Protein AF-A0A7V5KTE4-F1 (afdb_monomer)

Sequence (84 aa):
MPIFLSRKLWRGQMPVPNTEENRKACLCYQCPTYMPVQGDKGFYCSLDKSDKQMTRKGCLCPNCSVWVQYGLGSVYYCFIGKAK

pLDDT: mean 80.82, std 13.79, range [42.5, 91.31]

Mean predicted aligned error: 8.41 Å

Solvent-accessible surface area (backbone atoms only — not comparable to full-atom values): 5309 Å² total; per-residue (Å²): 138,84,89,81,80,74,84,71,81,74,96,57,53,60,62,46,71,92,42,71,68,50,58,70,45,45,48,46,79,76,13,66,31,43,54,85,64,64,92,65,92,57,60,16,46,50,38,59,42,58,93,66,96,70,60,96,73,50,73,50,45,87,78,16,57,53,33,60,75,51,63,59,89,77,66,58,25,51,75,76,18,41,51,94

Structure (mmCIF, N/CA/C/O backbone):
data_AF-A0A7V5KTE4-F1
#
_entry.id   AF-A0A7V5KTE4-F1
#
loop_
_atom_site.group_PDB
_atom_site.id
_atom_site.type_symbol
_atom_site.label_atom_id
_atom_site.label_alt_id
_atom_site.label_comp_id
_atom_site.label_asym_id
_atom_site.label_entity_id
_atom_site.label_seq_id
_atom_site.pdbx_PDB_ins_code
_atom_site.Cartn_x
_atom_site.Cartn_y
_atom_site.Cartn_z
_atom_site.occupancy
_atom_site.B_iso_or_equiv
_atom_site.auth_seq_id
_atom_site.auth_comp_id
_atom_site.auth_asym_id
_atom_site.auth_atom_id
_atom_site.pdbx_PDB_model_num
ATOM 1 N N . MET A 1 1 ? -37.363 -8.148 24.068 1.00 45.84 1 MET A N 1
ATOM 2 C CA . MET A 1 1 ? -37.104 -9.451 23.411 1.00 45.84 1 MET A CA 1
ATOM 3 C C . MET A 1 1 ? -38.000 -9.546 22.178 1.00 45.84 1 MET A C 1
ATOM 5 O O . MET A 1 1 ? -39.148 -9.156 22.306 1.00 45.84 1 MET A O 1
ATOM 9 N N . PRO A 1 2 ? -37.557 -10.090 21.038 1.00 52.34 2 PRO A N 1
ATOM 10 C CA . PRO A 1 2 ? -36.364 -9.700 20.288 1.00 52.34 2 PRO A CA 1
ATOM 11 C C . PRO A 1 2 ? -36.663 -9.639 18.757 1.00 52.34 2 PRO A C 1
ATOM 13 O O . PRO A 1 2 ? -37.790 -9.835 18.326 1.00 52.34 2 PRO A O 1
ATOM 16 N N . ILE A 1 3 ? -35.622 -9.412 17.945 1.00 49.91 3 ILE A N 1
ATOM 17 C CA . ILE A 1 3 ? -35.527 -9.795 16.518 1.00 49.91 3 ILE A CA 1
ATOM 18 C C . ILE A 1 3 ? -36.379 -8.990 15.514 1.00 49.91 3 ILE A C 1
ATOM 20 O O . ILE A 1 3 ? -37.409 -9.470 15.093 1.00 49.91 3 ILE A O 1
ATOM 24 N N . PHE A 1 4 ? -35.894 -7.853 15.001 1.00 42.50 4 PHE A N 1
ATOM 25 C CA . PHE A 1 4 ? -36.064 -7.470 13.575 1.00 42.50 4 PHE A CA 1
ATOM 26 C C . PHE A 1 4 ? -35.009 -6.426 13.155 1.00 42.50 4 PHE A C 1
ATOM 28 O O . PHE A 1 4 ? -35.258 -5.522 12.361 1.00 42.50 4 PHE A O 1
ATOM 35 N N . LEU A 1 5 ? -33.773 -6.552 13.657 1.00 52.28 5 LEU A N 1
ATOM 36 C CA . LEU A 1 5 ? -32.631 -5.915 12.998 1.00 52.28 5 LEU A CA 1
ATOM 37 C C . LEU A 1 5 ? -32.378 -6.698 11.714 1.00 52.28 5 LEU A C 1
ATOM 39 O O . LEU A 1 5 ? -31.739 -7.751 11.708 1.00 52.28 5 LEU A O 1
ATOM 43 N N . SER A 1 6 ? -33.008 -6.201 10.651 1.00 52.50 6 SER A N 1
ATOM 44 C CA . SER A 1 6 ? -32.868 -6.650 9.277 1.00 52.50 6 SER A CA 1
ATOM 45 C C . SER A 1 6 ? -31.401 -6.940 8.982 1.00 52.50 6 SER A C 1
ATOM 47 O O . SER A 1 6 ? -30.591 -6.032 8.811 1.00 52.50 6 SER A O 1
ATOM 49 N N . ARG A 1 7 ? -31.082 -8.236 8.910 1.00 54.44 7 ARG A N 1
ATOM 50 C CA . ARG A 1 7 ? -29.831 -8.801 8.401 1.00 54.44 7 ARG A CA 1
ATOM 51 C C . ARG A 1 7 ? -29.734 -8.539 6.894 1.00 54.44 7 ARG A C 1
ATOM 53 O O . ARG A 1 7 ? -29.699 -9.467 6.090 1.00 54.44 7 ARG A O 1
ATOM 60 N N . LYS A 1 8 ? -29.751 -7.270 6.486 1.00 50.19 8 LYS A N 1
ATOM 61 C CA . LYS A 1 8 ? -29.431 -6.875 5.118 1.00 50.19 8 LYS A CA 1
ATOM 62 C C . LYS A 1 8 ? -27.918 -6.884 4.980 1.00 50.19 8 LYS A C 1
ATOM 64 O O . LYS A 1 8 ? -27.228 -6.031 5.519 1.00 50.19 8 LYS A O 1
ATOM 69 N N . LEU A 1 9 ? -27.459 -7.934 4.304 1.00 51.69 9 LEU A N 1
ATOM 70 C CA . LEU A 1 9 ? -26.387 -7.923 3.316 1.00 51.69 9 LEU A CA 1
ATOM 71 C C . LEU A 1 9 ? -25.416 -6.737 3.412 1.00 51.69 9 LEU A C 1
ATOM 73 O O . LEU A 1 9 ? -25.644 -5.704 2.795 1.00 51.69 9 LEU A O 1
ATOM 77 N N . TRP A 1 10 ? -24.263 -6.967 4.028 1.00 49.28 10 TRP A N 1
ATOM 78 C CA . TRP A 1 10 ? -23.034 -6.277 3.643 1.00 49.28 10 TRP A CA 1
ATOM 79 C C . TRP A 1 10 ? -21.930 -7.325 3.477 1.00 49.28 10 TRP A C 1
ATOM 81 O O . TRP A 1 10 ? -20.965 -7.380 4.225 1.00 49.28 10 TRP A O 1
ATOM 91 N N . ARG A 1 11 ? -22.102 -8.212 2.485 1.00 52.09 11 ARG A N 1
ATOM 92 C CA . ARG A 1 11 ? -20.986 -8.947 1.858 1.00 52.09 11 ARG A CA 1
ATOM 93 C C . ARG A 1 11 ? -20.324 -8.022 0.829 1.00 52.09 11 ARG A C 1
ATOM 95 O O . ARG A 1 11 ? -20.321 -8.308 -0.360 1.00 52.09 11 ARG A O 1
ATOM 102 N N . GLY A 1 12 ? -19.866 -6.868 1.295 1.00 50.56 12 GLY A N 1
ATOM 103 C CA . GLY A 1 12 ? -19.064 -5.920 0.533 1.00 50.56 12 GLY A CA 1
ATOM 104 C C . GLY A 1 12 ? -17.804 -5.687 1.342 1.00 50.56 12 GLY A C 1
ATOM 105 O O . GLY A 1 12 ? -17.899 -5.401 2.535 1.00 50.56 12 GLY A O 1
ATOM 106 N N . GLN A 1 13 ? -16.646 -5.912 0.737 1.00 56.22 13 GLN A N 1
ATOM 107 C CA . GLN A 1 13 ? -15.365 -5.617 1.364 1.00 56.22 13 GLN A CA 1
ATOM 108 C C . GLN A 1 13 ? -15.382 -4.145 1.793 1.00 56.22 13 GLN A C 1
ATOM 110 O O . GLN A 1 13 ? -15.640 -3.251 0.994 1.00 56.22 13 GLN A O 1
ATOM 115 N N . MET A 1 14 ? -15.202 -3.883 3.086 1.00 63.56 14 MET A N 1
ATOM 116 C CA . MET A 1 14 ? -15.197 -2.509 3.579 1.00 63.56 14 MET A CA 1
ATOM 117 C C . MET A 1 14 ? -13.935 -1.798 3.074 1.00 63.56 14 MET A C 1
ATOM 119 O O . MET A 1 14 ? -12.836 -2.347 3.218 1.00 63.56 14 MET A O 1
ATOM 123 N N . PRO A 1 15 ? -14.052 -0.590 2.492 1.00 80.25 15 PRO A N 1
ATOM 124 C CA . PRO A 1 15 ? -12.881 0.174 2.101 1.00 80.25 15 PRO A CA 1
ATOM 125 C C . PRO A 1 1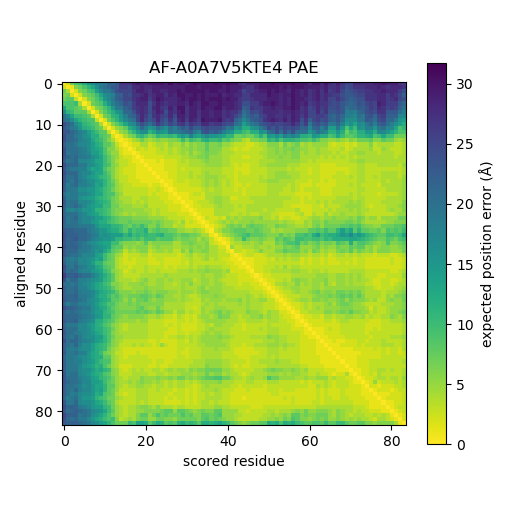5 ? -12.053 0.476 3.351 1.00 80.25 15 PRO A C 1
ATOM 127 O O . PRO A 1 15 ? -12.585 0.882 4.385 1.00 80.25 15 PRO A O 1
ATOM 130 N N . VAL A 1 16 ? -10.740 0.272 3.263 1.00 86.25 16 VAL A N 1
ATOM 131 C CA . VAL A 1 16 ? -9.836 0.577 4.373 1.00 86.25 16 VAL A CA 1
ATOM 132 C C . VAL A 1 16 ? -9.753 2.101 4.520 1.00 86.25 16 VAL A C 1
ATOM 134 O O . VAL A 1 16 ? -9.332 2.766 3.570 1.00 86.25 16 VAL A O 1
ATOM 137 N N . PRO A 1 17 ? -10.115 2.691 5.672 1.00 88.00 17 PRO A N 1
ATOM 138 C CA . PRO A 1 17 ? -10.019 4.121 5.885 1.00 88.00 17 PRO A CA 1
ATOM 139 C C . PRO A 1 17 ? -8.556 4.534 6.039 1.00 88.00 17 PRO A C 1
ATOM 141 O O . PRO A 1 17 ? -7.733 3.841 6.646 1.00 88.00 17 PRO A O 1
ATOM 144 N N . ASN A 1 18 ? -8.240 5.701 5.491 1.00 88.62 18 ASN A N 1
ATOM 145 C CA . ASN A 1 18 ? -6.908 6.274 5.531 1.00 88.62 18 ASN A CA 1
ATOM 146 C C . ASN A 1 18 ? -6.653 7.008 6.860 1.00 88.62 18 ASN A C 1
ATOM 148 O O . ASN A 1 18 ? -6.585 8.236 6.887 1.00 88.62 18 ASN A O 1
ATOM 152 N N . THR A 1 19 ? -6.548 6.256 7.957 1.00 91.31 19 THR A N 1
ATOM 153 C CA . THR A 1 19 ? -6.205 6.790 9.284 1.00 91.31 19 THR A CA 1
ATOM 154 C C . THR A 1 19 ? -4.723 6.592 9.600 1.00 91.31 19 THR A C 1
ATOM 156 O O . THR A 1 19 ? -4.034 5.775 8.976 1.00 91.31 19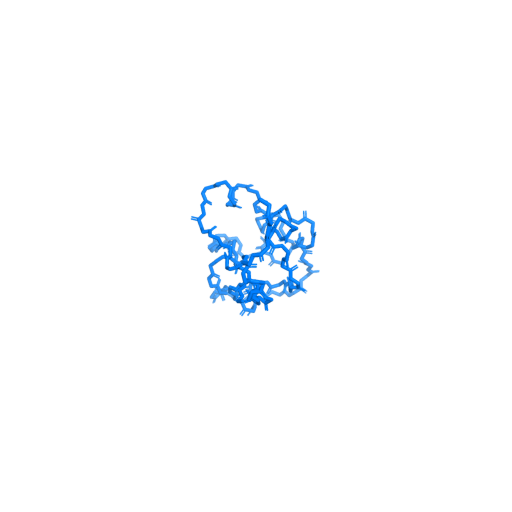 THR A O 1
ATOM 159 N N . GLU A 1 20 ? -4.207 7.351 10.566 1.00 89.44 20 GLU A N 1
ATOM 160 C CA . GLU A 1 20 ? -2.805 7.257 10.973 1.00 89.44 20 GLU A CA 1
ATOM 161 C C . GLU A 1 20 ? -2.477 5.879 11.571 1.00 89.44 20 GLU A C 1
ATOM 163 O O . GLU A 1 20 ? -1.415 5.319 11.294 1.00 89.44 20 GLU A O 1
ATOM 168 N N . GLU A 1 21 ? -3.406 5.283 12.318 1.00 89.69 21 GLU A N 1
ATOM 169 C CA . GLU A 1 21 ? -3.259 3.956 12.918 1.00 89.69 21 GLU A CA 1
ATOM 170 C C . GLU A 1 21 ? -3.110 2.876 11.845 1.00 89.69 21 GLU A C 1
ATOM 172 O O . GLU A 1 21 ? -2.190 2.059 11.912 1.00 89.69 21 GLU A O 1
ATOM 177 N N . ASN A 1 22 ? -3.953 2.906 10.807 1.00 89.12 22 ASN A N 1
ATOM 178 C CA . ASN A 1 22 ? -3.857 1.942 9.714 1.00 89.12 22 ASN A CA 1
ATOM 179 C C . ASN A 1 22 ? -2.579 2.145 8.886 1.00 89.12 22 ASN A C 1
ATOM 181 O O . ASN A 1 22 ? -1.965 1.169 8.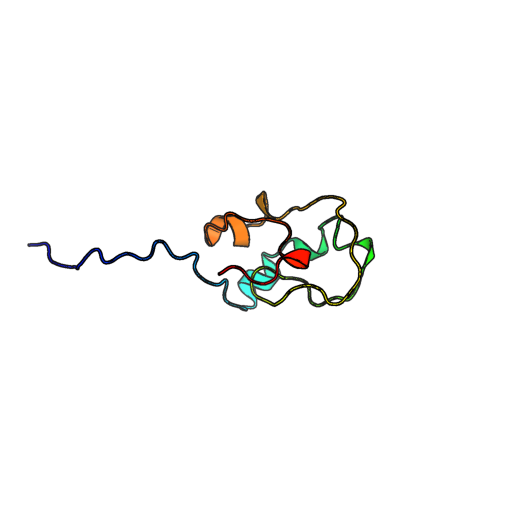449 1.00 89.12 22 ASN A O 1
ATOM 185 N N . ARG A 1 23 ? -2.137 3.397 8.695 1.00 87.88 23 ARG A N 1
ATOM 186 C CA . ARG A 1 23 ? -0.847 3.682 8.044 1.00 87.88 23 ARG A CA 1
ATOM 187 C C . ARG A 1 23 ? 0.325 3.121 8.840 1.00 87.88 23 ARG A C 1
ATOM 189 O O . ARG A 1 23 ? 1.224 2.545 8.235 1.00 87.88 23 ARG A O 1
ATOM 196 N N . LYS A 1 24 ? 0.306 3.255 10.170 1.00 88.50 24 LYS A N 1
ATOM 197 C CA . LYS A 1 24 ? 1.333 2.695 11.065 1.00 88.50 24 LYS A CA 1
ATOM 198 C C . LYS A 1 24 ? 1.301 1.166 11.096 1.00 88.50 24 LYS A C 1
ATOM 200 O O . LYS A 1 24 ? 2.351 0.539 11.141 1.00 88.50 24 LYS A O 1
ATOM 205 N N . ALA A 1 25 ? 0.114 0.564 11.019 1.00 89.06 25 ALA A N 1
ATOM 206 C CA . ALA A 1 25 ? -0.062 -0.888 10.953 1.00 89.06 25 ALA A CA 1
ATOM 207 C C . ALA A 1 25 ? 0.253 -1.488 9.563 1.00 89.06 25 ALA A C 1
ATOM 209 O O . ALA A 1 25 ? 0.274 -2.711 9.390 1.00 89.06 25 ALA A O 1
ATOM 210 N N . CYS A 1 26 ? 0.471 -0.649 8.548 1.00 89.50 26 CYS A N 1
ATOM 211 C CA . CYS A 1 26 ? 0.754 -1.090 7.194 1.00 89.50 26 CYS A CA 1
ATOM 212 C C . CYS A 1 26 ? 2.203 -1.567 7.024 1.00 89.50 26 CYS A C 1
ATOM 214 O O . CYS A 1 26 ? 3.152 -0.828 7.267 1.00 89.50 26 CYS A O 1
ATOM 216 N N . LEU A 1 27 ? 2.375 -2.763 6.452 1.00 89.50 27 LEU A N 1
ATOM 217 C CA . LEU A 1 27 ? 3.690 -3.349 6.157 1.00 89.50 27 LEU A CA 1
ATOM 218 C C . LEU A 1 27 ? 4.164 -3.110 4.711 1.00 89.50 27 LEU A C 1
ATOM 220 O O . LEU A 1 27 ? 5.134 -3.722 4.262 1.00 89.50 27 LEU A O 1
ATOM 224 N N . CYS A 1 28 ? 3.497 -2.238 3.942 1.00 87.44 28 CYS A N 1
ATOM 225 C CA . CYS A 1 28 ? 3.876 -1.977 2.548 1.00 87.44 28 CYS A CA 1
ATOM 226 C C . CYS A 1 28 ? 5.318 -1.474 2.423 1.00 87.44 28 CYS A C 1
ATOM 228 O O . CYS A 1 28 ? 5.996 -1.873 1.485 1.00 87.44 28 CYS A O 1
ATOM 230 N N . TYR A 1 29 ? 5.811 -0.674 3.372 1.00 85.06 29 TYR A N 1
ATOM 231 C CA . TYR A 1 29 ? 7.185 -0.159 3.345 1.00 85.06 29 TYR A CA 1
ATOM 232 C C . TYR A 1 29 ? 8.256 -1.253 3.480 1.00 85.06 29 TYR A C 1
ATOM 234 O O . TYR A 1 29 ? 9.370 -1.079 2.998 1.00 85.06 29 TYR A O 1
ATOM 242 N N . GLN A 1 30 ? 7.902 -2.398 4.069 1.00 86.31 30 GLN A N 1
ATOM 243 C CA . GLN A 1 30 ? 8.780 -3.563 4.238 1.00 86.31 30 GLN A CA 1
ATOM 244 C C . GLN A 1 30 ? 8.566 -4.626 3.149 1.00 86.31 30 GLN A C 1
ATOM 246 O O . GLN A 1 30 ? 9.211 -5.671 3.142 1.00 86.31 30 GLN A O 1
ATOM 251 N N . CYS A 1 31 ? 7.635 -4.394 2.223 1.00 89.12 31 CYS A N 1
ATOM 252 C CA . CYS A 1 31 ? 7.286 -5.354 1.189 1.00 89.12 31 CYS A CA 1
ATOM 253 C C . CYS A 1 31 ? 8.384 -5.418 0.111 1.00 89.12 31 CYS A C 1
ATOM 255 O O . CYS A 1 31 ? 8.715 -4.377 -0.462 1.00 89.12 31 CYS A O 1
ATOM 257 N N . PRO A 1 32 ? 8.882 -6.609 -0.280 1.00 88.12 32 PRO A N 1
ATOM 258 C CA . PRO A 1 32 ? 9.961 -6.736 -1.268 1.00 88.12 32 PRO A CA 1
ATOM 259 C C . PRO A 1 32 ? 9.573 -6.227 -2.666 1.00 88.12 32 PRO A C 1
ATOM 261 O O . PRO A 1 32 ? 10.442 -5.919 -3.478 1.00 88.12 32 PRO A O 1
ATOM 264 N N . THR A 1 33 ? 8.271 -6.113 -2.954 1.00 87.19 33 THR A N 1
ATOM 265 C CA . THR A 1 33 ? 7.755 -5.467 -4.173 1.00 87.19 33 THR A CA 1
ATOM 266 C C . THR A 1 33 ? 7.863 -3.936 -4.114 1.00 87.19 33 THR A C 1
ATOM 268 O O . THR A 1 33 ? 8.1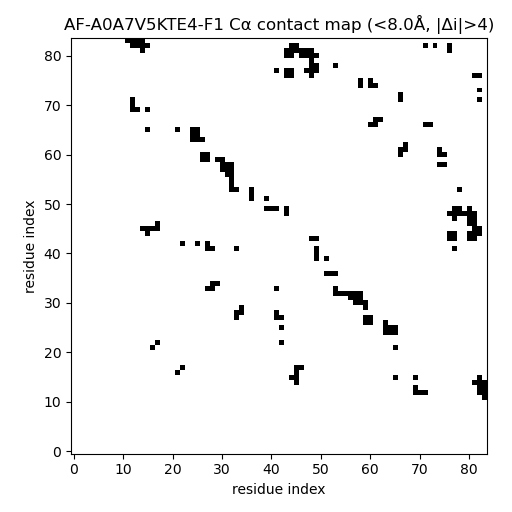16 -3.309 -5.137 1.00 87.19 33 THR A O 1
ATOM 271 N N . TYR A 1 34 ? 7.691 -3.329 -2.934 1.00 85.19 34 TYR A N 1
ATOM 272 C CA . TYR A 1 34 ? 7.731 -1.874 -2.739 1.00 85.19 34 TYR A CA 1
ATOM 273 C C . TYR A 1 34 ? 9.150 -1.346 -2.486 1.00 85.19 34 TYR A C 1
ATOM 275 O O . TYR A 1 34 ? 9.518 -0.297 -3.010 1.00 85.19 34 TYR A O 1
ATOM 283 N N . MET A 1 35 ? 9.964 -2.088 -1.727 1.00 80.81 35 MET A N 1
ATOM 284 C CA . MET A 1 35 ? 11.344 -1.727 -1.382 1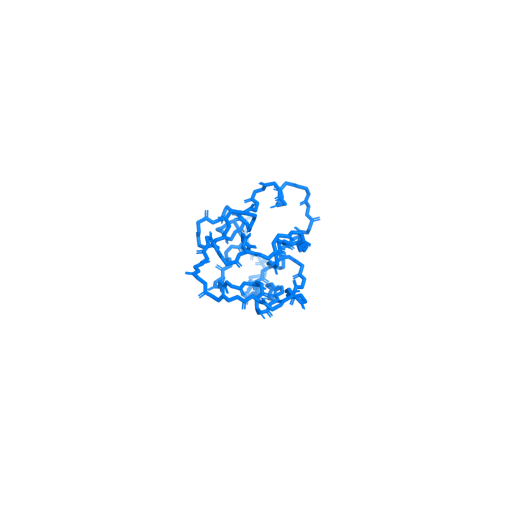.00 80.81 35 MET A CA 1
ATOM 285 C C . MET A 1 35 ? 12.220 -1.228 -2.545 1.00 80.81 35 MET A C 1
ATOM 287 O O . MET A 1 35 ? 12.972 -0.290 -2.308 1.00 80.81 35 MET A O 1
ATOM 291 N N . PRO A 1 36 ? 12.179 -1.785 -3.773 1.00 77.62 36 PRO A N 1
ATOM 292 C CA . PRO A 1 36 ? 13.004 -1.276 -4.874 1.00 77.62 36 PRO A CA 1
ATOM 293 C C . PRO A 1 36 ? 12.521 0.062 -5.456 1.00 77.62 36 PRO A C 1
ATOM 295 O O . PRO A 1 36 ? 13.260 0.693 -6.201 1.00 77.62 36 PRO A O 1
ATOM 298 N N . VAL A 1 37 ? 11.291 0.486 -5.158 1.00 77.88 37 VAL A N 1
ATOM 299 C CA . VAL A 1 37 ? 10.633 1.637 -5.801 1.00 77.88 37 VAL A CA 1
ATOM 300 C C . VAL A 1 37 ? 10.671 2.913 -4.945 1.00 77.88 37 VAL A C 1
ATOM 302 O O . VAL A 1 37 ? 10.314 3.971 -5.459 1.00 77.88 37 VAL A O 1
ATOM 305 N N .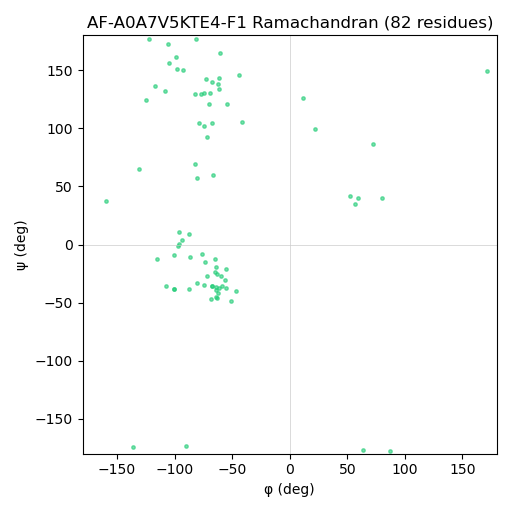 GLN A 1 38 ? 11.112 2.791 -3.681 1.00 68.81 38 GLN A N 1
ATOM 306 C CA . GLN A 1 38 ? 11.305 3.807 -2.622 1.00 68.81 38 GLN A CA 1
ATOM 307 C C . GLN A 1 38 ? 10.718 5.213 -2.874 1.00 68.81 38 GLN A C 1
ATOM 309 O O . GLN A 1 38 ? 11.027 5.901 -3.845 1.00 68.81 38 GLN A O 1
ATOM 314 N N . GLY A 1 39 ? 9.896 5.693 -1.937 1.00 72.19 39 GLY A N 1
ATOM 315 C CA . GLY A 1 39 ? 9.276 7.022 -2.030 1.00 72.19 39 GLY A CA 1
ATOM 316 C C . GLY A 1 39 ? 8.059 7.046 -2.954 1.00 72.19 39 GLY A C 1
ATOM 317 O O . GLY A 1 39 ? 7.911 7.946 -3.774 1.00 72.19 39 GLY A O 1
ATOM 318 N N . ASP A 1 40 ? 7.232 6.006 -2.898 1.00 81.69 40 ASP A N 1
ATOM 319 C CA . ASP A 1 40 ? 5.877 6.029 -3.455 1.00 81.69 40 ASP A CA 1
ATOM 320 C C . ASP A 1 40 ? 4.861 6.125 -2.300 1.00 81.69 40 ASP A C 1
ATOM 322 O O . ASP A 1 40 ? 5.238 6.052 -1.131 1.00 81.69 40 ASP A O 1
ATOM 326 N N . LYS A 1 41 ? 3.574 6.315 -2.602 1.00 81.44 41 LYS A N 1
ATOM 327 C CA . LYS A 1 41 ? 2.513 6.621 -1.622 1.00 81.44 41 LYS A CA 1
ATOM 328 C C . LYS A 1 41 ? 2.413 5.572 -0.505 1.00 81.44 41 LYS A C 1
ATOM 330 O O . LYS A 1 41 ? 2.016 5.899 0.614 1.00 81.44 41 LYS A O 1
ATOM 335 N N . GLY A 1 42 ? 2.756 4.317 -0.817 1.00 81.94 42 GLY A N 1
ATOM 336 C CA . GLY A 1 42 ? 2.534 3.181 0.074 1.00 81.94 42 GLY A CA 1
ATOM 337 C C . GLY A 1 42 ? 1.040 2.948 0.326 1.00 81.94 42 GLY A C 1
ATOM 338 O O . GLY A 1 42 ? 0.188 3.613 -0.251 1.00 81.94 42 GLY A O 1
ATOM 339 N N . PHE A 1 43 ? 0.705 1.982 1.184 1.00 88.88 43 PHE A N 1
ATOM 340 C CA . PHE A 1 43 ? -0.661 1.795 1.700 1.00 88.88 43 PHE A CA 1
ATOM 341 C C . PHE A 1 43 ? -1.787 1.704 0.638 1.00 88.88 43 PHE A C 1
ATOM 343 O O . PHE A 1 43 ? -2.892 2.226 0.790 1.00 88.88 43 PHE A O 1
ATOM 350 N N . TYR A 1 44 ? -1.509 0.976 -0.443 1.00 90.44 44 TYR A N 1
ATOM 351 C CA . TYR A 1 44 ? -2.369 0.859 -1.628 1.00 90.44 44 TYR A CA 1
ATOM 352 C C . TYR A 1 44 ? -3.727 0.172 -1.402 1.00 90.44 44 TYR A C 1
ATOM 354 O O . TYR A 1 44 ? -4.571 0.188 -2.286 1.00 90.44 44 TYR A O 1
ATOM 362 N N . CYS A 1 45 ? -3.950 -0.495 -0.265 1.00 90.00 45 CYS A N 1
ATOM 363 C CA . CYS A 1 45 ? -5.252 -1.101 0.039 1.00 90.00 45 CYS A CA 1
ATOM 364 C C . CYS A 1 45 ? -6.327 -0.055 0.373 1.00 90.00 45 CYS A C 1
ATOM 366 O O . CYS A 1 45 ? -7.508 -0.308 0.147 1.00 90.00 45 CYS A O 1
ATOM 368 N N . SER A 1 46 ? -5.912 1.103 0.893 1.00 89.88 46 SER A N 1
ATOM 369 C CA . SER A 1 46 ? -6.772 2.247 1.214 1.00 89.88 46 SER A CA 1
ATOM 370 C C . SER A 1 46 ? -6.710 3.329 0.133 1.00 89.88 46 SER A C 1
ATOM 372 O O . SER A 1 46 ? -7.722 3.939 -0.207 1.00 89.88 46 SER A O 1
ATOM 374 N N . LEU A 1 47 ? -5.513 3.553 -0.412 1.00 88.06 47 LEU A N 1
ATOM 375 C CA . LEU A 1 47 ? -5.253 4.501 -1.493 1.00 88.06 47 LEU A CA 1
ATOM 376 C C . LEU A 1 47 ? -5.406 3.836 -2.867 1.00 88.06 47 LEU A C 1
ATOM 378 O O . LEU A 1 47 ? -5.799 2.684 -2.983 1.00 88.06 47 LEU A O 1
ATOM 382 N N . ASP A 1 48 ? -5.061 4.548 -3.930 1.00 87.75 48 ASP A N 1
ATOM 383 C CA . ASP A 1 48 ? -5.018 3.986 -5.278 1.00 87.75 48 ASP A CA 1
ATOM 384 C C . ASP A 1 48 ? -3.724 3.206 -5.554 1.00 87.75 48 ASP A C 1
ATOM 386 O O . ASP A 1 48 ? -2.829 3.132 -4.713 1.00 87.75 48 ASP A O 1
ATOM 390 N N . LYS A 1 49 ? -3.640 2.599 -6.743 1.00 89.25 49 LYS A N 1
ATOM 391 C CA . LYS A 1 49 ? -2.467 1.849 -7.215 1.00 89.25 49 LYS A CA 1
ATOM 392 C C . LYS A 1 49 ? -1.216 2.733 -7.300 1.00 89.25 49 LYS A C 1
ATOM 394 O O . LYS A 1 49 ? -1.296 3.962 -7.294 1.00 89.25 49 LYS A O 1
ATOM 399 N N . SER A 1 50 ? -0.062 2.085 -7.411 1.00 88.06 50 SER A N 1
ATOM 400 C CA . SER A 1 50 ? 1.194 2.768 -7.702 1.00 88.06 50 SER A CA 1
ATOM 401 C C . SER A 1 50 ? 1.190 3.352 -9.114 1.00 88.06 50 SER A C 1
ATOM 403 O O . SER A 1 50 ? 0.737 2.699 -10.055 1.00 88.06 50 SER A O 1
ATOM 405 N N . ASP A 1 51 ? 1.743 4.557 -9.256 1.00 86.12 51 ASP A N 1
ATOM 406 C CA . ASP A 1 51 ? 2.022 5.172 -10.560 1.00 86.12 51 ASP A CA 1
ATOM 407 C C . ASP A 1 51 ? 3.395 4.751 -11.114 1.00 86.12 51 ASP A C 1
ATOM 409 O O . ASP A 1 51 ? 3.718 5.007 -12.272 1.00 86.12 51 ASP A O 1
ATOM 413 N N . LYS A 1 52 ? 4.223 4.102 -10.287 1.00 84.81 52 LYS A N 1
ATOM 414 C CA . LYS A 1 52 ? 5.568 3.658 -10.651 1.00 84.81 52 LYS A CA 1
ATOM 415 C C . LYS A 1 52 ? 5.543 2.221 -11.169 1.00 84.81 52 LYS A C 1
ATOM 417 O O . LYS A 1 52 ? 4.753 1.378 -10.744 1.00 84.81 52 LYS A O 1
ATOM 422 N N . GLN A 1 53 ? 6.476 1.909 -12.064 1.00 83.88 53 GLN A N 1
ATOM 423 C CA . GLN A 1 53 ? 6.622 0.559 -12.597 1.00 83.88 53 GLN A CA 1
ATOM 424 C C . GLN A 1 53 ? 7.253 -0.370 -11.547 1.00 83.88 53 GLN A C 1
ATOM 426 O O . GLN A 1 53 ? 8.459 -0.345 -11.307 1.00 83.88 53 GLN A O 1
ATOM 431 N N . MET A 1 54 ? 6.423 -1.194 -10.906 1.00 85.12 54 MET A N 1
ATOM 432 C CA . MET A 1 54 ? 6.847 -2.185 -9.913 1.00 85.12 54 MET A CA 1
ATOM 433 C C . MET A 1 54 ? 6.991 -3.577 -10.530 1.00 85.12 54 MET A C 1
ATOM 435 O O . MET A 1 54 ? 6.264 -3.952 -11.446 1.00 85.12 54 MET A O 1
ATOM 439 N N . THR A 1 55 ? 7.887 -4.392 -9.973 1.00 88.38 55 THR A N 1
ATOM 440 C CA . THR A 1 55 ? 8.010 -5.816 -10.323 1.00 88.38 55 THR A CA 1
ATOM 441 C C . THR A 1 55 ? 7.504 -6.675 -9.171 1.00 88.3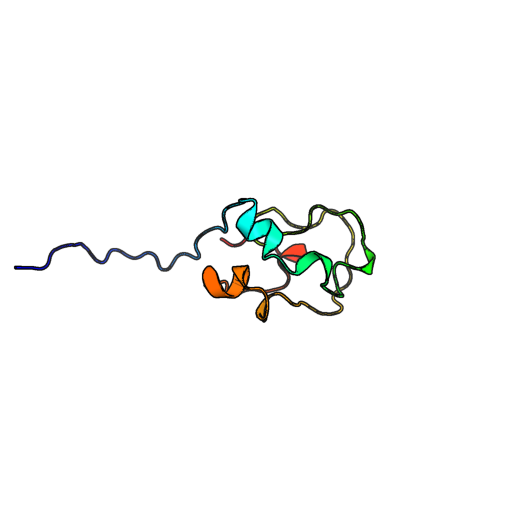8 55 THR A C 1
ATOM 443 O O . THR A 1 55 ? 7.896 -6.464 -8.023 1.00 88.38 55 THR A O 1
ATOM 446 N N . ARG A 1 56 ? 6.647 -7.662 -9.460 1.00 87.19 56 ARG A N 1
ATOM 447 C CA . ARG A 1 56 ? 6.139 -8.598 -8.447 1.00 87.19 56 ARG A CA 1
ATOM 448 C C . ARG A 1 56 ? 7.276 -9.486 -7.940 1.00 87.19 56 ARG A C 1
ATOM 450 O O . ARG A 1 56 ? 7.687 -10.407 -8.632 1.00 87.19 56 ARG A O 1
ATOM 457 N N . LYS A 1 57 ? 7.757 -9.209 -6.725 1.00 86.75 57 LYS A N 1
ATOM 458 C CA . LYS A 1 57 ? 8.758 -10.038 -6.025 1.00 86.75 57 LYS A CA 1
ATOM 459 C C . LYS A 1 57 ? 8.146 -10.831 -4.865 1.00 86.75 57 LYS A C 1
ATOM 461 O O . LYS A 1 57 ? 8.512 -11.971 -4.635 1.00 86.75 57 LYS A O 1
ATOM 466 N N . GLY A 1 58 ? 7.175 -10.239 -4.166 1.00 88.25 58 GLY A N 1
ATOM 467 C CA . GLY A 1 58 ? 6.452 -10.844 -3.036 1.00 88.25 58 GLY A CA 1
ATOM 468 C C . GLY A 1 58 ? 5.558 -9.816 -2.332 1.00 88.25 58 GLY A C 1
ATOM 469 O O . GLY A 1 58 ? 5.901 -8.632 -2.361 1.00 88.25 58 GLY A O 1
ATOM 470 N N . CYS A 1 59 ? 4.424 -10.218 -1.736 1.00 89.38 59 CYS A N 1
ATOM 471 C CA . CYS A 1 59 ? 3.627 -9.326 -0.875 1.00 89.38 59 CYS A CA 1
ATOM 472 C C . CYS A 1 59 ? 3.549 -9.820 0.570 1.00 89.38 59 CYS A C 1
ATOM 474 O O . CYS A 1 59 ? 3.230 -10.975 0.818 1.00 89.38 59 CYS A O 1
ATOM 476 N N . LEU A 1 60 ? 3.718 -8.889 1.512 1.00 89.75 60 LEU A N 1
ATOM 477 C CA . LEU A 1 60 ? 3.430 -9.079 2.938 1.00 89.75 60 LEU A CA 1
ATOM 478 C C . LEU A 1 60 ? 1.971 -8.760 3.300 1.00 89.75 60 LEU A C 1
ATOM 480 O O . LEU A 1 60 ? 1.620 -8.713 4.472 1.00 89.75 60 LEU A O 1
ATOM 484 N N . CYS A 1 61 ? 1.120 -8.539 2.295 1.00 88.75 61 CYS A N 1
ATOM 485 C CA . CYS A 1 61 ? -0.294 -8.221 2.450 1.00 88.75 61 CYS A CA 1
ATOM 486 C C . CYS A 1 61 ? -1.017 -9.226 3.377 1.00 88.75 61 CYS A C 1
ATOM 488 O O . CYS A 1 61 ? -1.641 -8.756 4.320 1.00 88.75 61 CYS A O 1
ATOM 490 N N . PRO A 1 62 ? -0.884 -10.565 3.211 1.00 88.19 62 PRO A N 1
ATOM 491 C CA . PRO A 1 62 ? -1.578 -11.532 4.076 1.00 88.19 62 PRO A CA 1
ATOM 492 C C . PRO A 1 62 ? -1.167 -11.465 5.551 1.00 88.19 62 P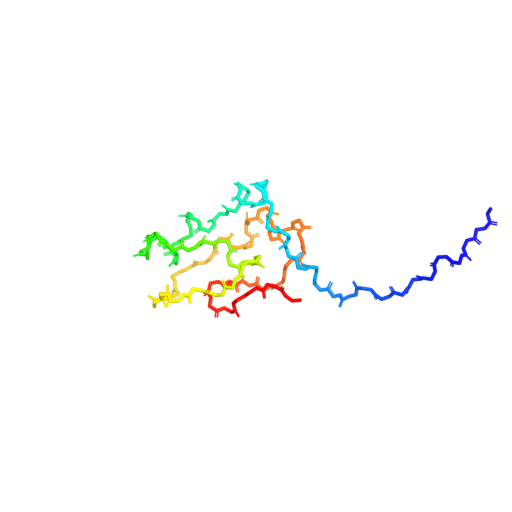RO A C 1
ATOM 494 O O . PRO A 1 62 ? -1.941 -11.833 6.423 1.00 88.19 62 PRO A O 1
ATOM 497 N N . ASN A 1 63 ? 0.050 -10.984 5.826 1.00 89.44 63 ASN A N 1
ATOM 498 C CA . ASN A 1 63 ? 0.599 -10.848 7.177 1.00 89.44 63 ASN A CA 1
ATOM 499 C C . ASN A 1 63 ? 0.409 -9.433 7.748 1.00 89.44 63 ASN A C 1
ATOM 501 O O . ASN A 1 63 ? 0.863 -9.144 8.851 1.00 89.44 63 ASN A O 1
ATOM 505 N N . CYS A 1 64 ? -0.214 -8.520 7.000 1.00 89.81 64 CYS A N 1
ATOM 506 C CA . CYS A 1 64 ? -0.441 -7.155 7.448 1.00 89.81 64 CYS A CA 1
ATOM 507 C C . CYS A 1 64 ? -1.684 -7.094 8.336 1.00 89.81 64 CYS A C 1
ATOM 509 O O . CYS A 1 64 ? -2.764 -7.518 7.925 1.00 89.81 64 CYS A O 1
ATOM 511 N N . SER A 1 65 ? -1.560 -6.483 9.515 1.00 90.62 65 SER A N 1
ATOM 512 C CA . SER A 1 65 ? -2.672 -6.341 10.462 1.00 90.62 65 SER A CA 1
ATOM 513 C C . SER A 1 65 ? -3.891 -5.663 9.837 1.00 90.62 65 SER A C 1
ATOM 515 O O . SER A 1 65 ? -5.012 -6.090 10.082 1.00 90.62 65 SER A O 1
ATOM 517 N N . VAL A 1 66 ? -3.685 -4.673 8.961 1.00 90.62 66 VAL A N 1
ATOM 518 C CA . VAL A 1 66 ? -4.777 -4.002 8.237 1.00 90.62 66 VAL A CA 1
ATOM 519 C C . VAL A 1 66 ? -5.508 -4.968 7.304 1.00 90.62 66 VAL A C 1
ATOM 521 O O . VAL A 1 66 ? -6.724 -4.930 7.189 1.00 90.62 66 VAL A O 1
ATOM 524 N N . TRP A 1 67 ? -4.792 -5.867 6.637 1.00 90.62 67 TRP A N 1
ATOM 525 C CA . TRP A 1 67 ? -5.427 -6.836 5.747 1.00 90.62 67 TRP A CA 1
ATOM 526 C C . TRP A 1 67 ? -6.339 -7.788 6.523 1.00 90.62 67 TRP A C 1
ATOM 528 O O . TRP A 1 67 ? -7.487 -7.998 6.134 1.00 90.62 67 TRP A O 1
ATOM 538 N N . VAL A 1 68 ? -5.842 -8.289 7.658 1.00 89.06 68 VAL A N 1
ATOM 539 C CA . VAL A 1 68 ? -6.563 -9.222 8.533 1.00 89.06 68 VAL A CA 1
ATOM 540 C C . VAL A 1 68 ? -7.755 -8.543 9.208 1.00 89.06 68 VAL A C 1
ATOM 542 O O . VAL A 1 68 ? -8.859 -9.079 9.178 1.00 89.06 68 VAL A O 1
ATOM 545 N N . GLN A 1 69 ? -7.561 -7.347 9.773 1.00 88.94 69 GLN A N 1
ATOM 546 C CA . GLN A 1 69 ? -8.614 -6.598 10.468 1.00 88.94 69 GLN A CA 1
ATOM 547 C C . GLN A 1 69 ? -9.787 -6.242 9.556 1.00 88.94 69 GLN A C 1
ATOM 549 O O . GLN A 1 69 ? -10.935 -6.286 9.989 1.00 88.94 69 GLN A O 1
ATOM 554 N N . TYR A 1 70 ? -9.501 -5.902 8.299 1.00 87.31 70 TYR A N 1
ATOM 555 C CA . TYR A 1 70 ? -10.513 -5.485 7.330 1.00 87.31 70 TYR A CA 1
ATOM 556 C C . TYR A 1 70 ? -11.025 -6.652 6.470 1.00 87.31 70 TYR A C 1
ATOM 558 O O . TYR A 1 70 ? -11.833 -6.434 5.568 1.00 87.31 70 TYR A O 1
ATOM 566 N N . GLY A 1 71 ? -10.572 -7.887 6.729 1.00 86.94 71 GLY A N 1
ATOM 567 C CA . GLY A 1 71 ? -11.008 -9.077 5.993 1.00 86.94 71 GLY A CA 1
ATOM 568 C C . GLY A 1 71 ? -10.767 -8.964 4.486 1.00 86.94 71 GLY A C 1
ATOM 569 O O . GLY A 1 71 ? -11.582 -9.415 3.675 1.00 86.94 71 GLY A O 1
ATOM 570 N N . LEU A 1 72 ? -9.676 -8.301 4.102 1.00 87.25 72 LEU A N 1
ATOM 571 C CA . LEU A 1 72 ? -9.286 -8.175 2.708 1.00 87.25 72 LEU A CA 1
ATOM 572 C C . LEU A 1 72 ? -9.023 -9.574 2.139 1.00 87.25 72 LEU A C 1
ATOM 574 O O . LEU A 1 72 ? -8.545 -10.451 2.837 1.00 87.25 72 LEU A O 1
ATOM 578 N N . GLY A 1 73 ? -9.384 -9.807 0.881 1.00 84.56 73 GLY A N 1
ATOM 579 C CA . GLY A 1 73 ? -9.240 -11.115 0.223 1.00 84.56 73 GLY A CA 1
ATOM 580 C C . GLY A 1 73 ? -8.254 -11.095 -0.940 1.00 84.56 73 GLY A C 1
ATOM 581 O O . GLY A 1 73 ? -7.852 -12.140 -1.439 1.00 84.56 73 GLY A O 1
ATOM 582 N N . SER A 1 74 ? -7.854 -9.900 -1.375 1.00 88.31 74 SER A N 1
ATOM 583 C CA . SER A 1 74 ? -6.886 -9.708 -2.452 1.00 88.31 74 SER A CA 1
ATOM 584 C C . SER A 1 74 ? -5.542 -9.277 -1.888 1.00 88.31 74 SER A C 1
ATOM 586 O O . SER A 1 74 ? -5.447 -8.719 -0.803 1.00 88.31 74 SER A O 1
ATOM 588 N N . VAL A 1 75 ? -4.479 -9.522 -2.634 1.00 89.56 75 VAL A N 1
ATOM 589 C CA . VAL A 1 75 ? -3.123 -9.062 -2.318 1.00 89.56 75 VAL A CA 1
ATOM 590 C C . VAL A 1 75 ? -2.609 -8.214 -3.477 1.00 89.56 75 VAL A C 1
ATOM 592 O O . VAL A 1 75 ? -3.295 -8.076 -4.481 1.00 89.56 75 VAL A O 1
ATOM 595 N N . TYR A 1 76 ? -1.407 -7.643 -3.376 1.00 90.06 76 TYR A N 1
ATOM 596 C CA . TYR A 1 76 ? -0.836 -6.816 -4.450 1.00 90.06 76 TYR A CA 1
ATOM 597 C C . TYR A 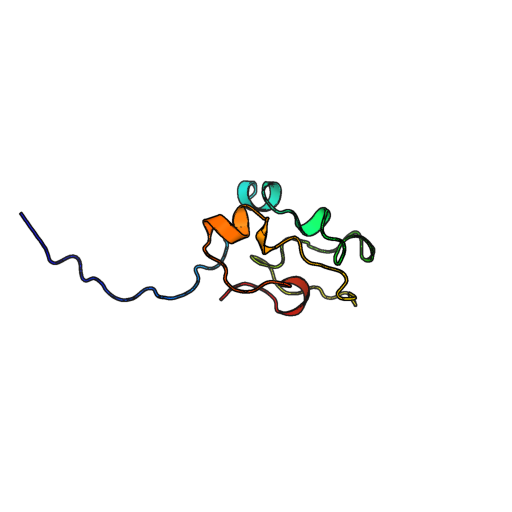1 76 ? -1.687 -5.587 -4.808 1.00 90.06 76 TYR A C 1
ATOM 599 O O . TYR A 1 76 ? -1.769 -5.182 -5.968 1.00 90.06 76 TYR A O 1
ATOM 607 N N . TYR A 1 77 ? -2.253 -4.928 -3.796 1.00 90.38 77 TYR A N 1
ATOM 608 C CA . TYR A 1 77 ? -2.988 -3.672 -3.966 1.00 90.38 77 TYR A CA 1
ATOM 609 C C . TYR A 1 77 ? -2.167 -2.566 -4.657 1.00 90.38 77 TYR A C 1
ATOM 611 O O . TYR A 1 77 ? -2.739 -1.683 -5.282 1.00 90.38 77 TYR A O 1
ATOM 619 N N . CYS A 1 78 ? -0.830 -2.648 -4.650 1.00 90.19 78 CYS A N 1
ATOM 620 C CA . CYS A 1 78 ? 0.035 -1.766 -5.439 1.00 90.19 78 CYS A CA 1
ATOM 621 C C . CYS A 1 78 ? -0.199 -1.841 -6.956 1.00 90.19 78 CYS A C 1
ATOM 623 O O . CYS A 1 78 ? 0.034 -0.848 -7.638 1.00 90.19 78 CYS A O 1
ATOM 625 N N . PHE A 1 79 ? -0.682 -2.973 -7.475 1.00 88.81 79 PHE A N 1
ATOM 626 C CA . PHE A 1 79 ? -1.024 -3.151 -8.890 1.00 88.81 79 PHE A CA 1
ATOM 627 C C . PHE A 1 79 ? -2.529 -3.030 -9.141 1.00 88.81 79 PHE A C 1
ATOM 629 O O . PHE A 1 79 ? -2.941 -2.479 -10.159 1.00 88.81 79 PHE A O 1
ATOM 636 N N . ILE A 1 80 ? -3.343 -3.557 -8.221 1.00 89.44 80 ILE A N 1
ATOM 637 C CA . ILE A 1 80 ? -4.804 -3.636 -8.375 1.00 89.44 80 ILE A CA 1
ATOM 638 C C . ILE A 1 80 ? -5.477 -2.289 -8.044 1.00 89.44 80 ILE A C 1
ATOM 640 O O . ILE A 1 80 ? -6.467 -1.925 -8.676 1.00 89.44 80 ILE A O 1
ATOM 644 N N . GLY A 1 81 ? -4.915 -1.524 -7.102 1.00 83.38 81 GLY A N 1
ATOM 645 C CA . GLY A 1 81 ? -5.529 -0.332 -6.501 1.00 83.38 81 GLY A CA 1
ATOM 646 C C . GLY A 1 81 ? -6.411 -0.669 -5.298 1.00 83.38 81 GLY A C 1
ATOM 647 O O . GLY A 1 81 ? -6.476 -1.832 -4.921 1.00 83.38 81 GLY A O 1
ATOM 648 N N . LYS A 1 82 ? -7.069 0.331 -4.693 1.00 86.94 82 LYS A N 1
ATOM 649 C CA . LYS A 1 82 ? -7.861 0.202 -3.451 1.00 86.94 82 LYS A CA 1
ATOM 650 C C . LYS A 1 82 ? -8.769 -1.026 -3.373 1.00 86.94 82 LYS A C 1
ATOM 652 O O . LYS A 1 82 ? -9.384 -1.428 -4.364 1.00 86.94 82 LYS A O 1
ATOM 657 N N . ALA A 1 83 ? -8.916 -1.555 -2.158 1.00 84.38 83 ALA A N 1
ATOM 658 C CA . ALA A 1 83 ? -9.929 -2.556 -1.842 1.00 84.38 83 ALA A CA 1
ATOM 659 C C . ALA A 1 83 ? -11.344 -1.980 -2.052 1.00 84.38 83 ALA A C 1
ATOM 661 O O . ALA A 1 83 ? -11.595 -0.822 -1.709 1.00 84.38 83 ALA A O 1
ATOM 662 N N . LYS A 1 84 ? -12.237 -2.779 -2.646 1.00 71.88 84 LYS A N 1
ATOM 663 C CA . LYS A 1 84 ? -13.615 -2.418 -3.012 1.00 71.88 84 LYS A CA 1
ATOM 664 C C . LYS A 1 84 ? -14.616 -3.339 -2.348 1.00 71.88 84 LYS A C 1
ATOM 666 O O . LYS A 1 84 ? -14.268 -4.531 -2.243 1.00 71.88 84 LYS A O 1
#

Secondary structure (DSSP, 8-state):
-----------SPPPPP--HHHHHH--GGG-TTTGGG-SS---TTTS---SS--------GGG-HHHHHTT-----HHHH-S--

Radius of gyration: 15.24 Å; Cα contacts (8 Å, |Δi|>4): 110; chains: 1; bounding box: 50×19×36 Å

Foldseek 3Di:
DDDDPPPDDDPAQDWQAPDPVLVVLACQCVFPQNVVVPDWPGPQQNFFATPDDTDPPDWCLVVGPSCVVRVPDDTPSNHVGYGD